Protein AF-A0AAD5PG41-F1 (afdb_monomer_lite)

Radius of gyration: 23.72 Å; chains: 1; bounding box: 50×86×48 Å

Sequence (165 aa):
MTTTSVSSDIPASYLSNYTSSSSLHSFTRRHSIYGTEDRVVLDIGSLYIKCGFSGESHPRHIVPTCARLERSSGPDGEAFSIDTEPVSLYELDLMAAGDLKPLEEKLKKLLHDIYFRLLLTDPKSRKVIICESPLAPVALKRTIAGLLFQYFQVCSMDISIIHIT

Foldseek 3Di:
DDDDDDDDDDDPPPPPDDDDPPCPPPPPPPCPPVNLAWAWEWEDFFFWIFIDTPPDPGTQDIGTLCWDQDPPVDPPGRDIDNDDDRGTLDDVVVVVVPDCPVSLVSVLNVVCCCACPRVVHQQQSHEYEYEYEPPPDPVVVVSVVCCSCVPSVHPYYHYDYDDDD

Organism: NCBI:txid60185

Secondary structure (DSSP, 8-state):
--------PPPTTS-----------SS-S---TTSTTPPEEEEE-SSEEEEEETT-SS-SEEEESS-B----EETTEE--B--SS---TT-HHHHHS---HHHHHHHHHHHHHIIIIIS---GGGS-EEEEE-TTS-HHHHHHHHHIIIIIS--S-EEEEE----

InterPro domains:
  IPR004000 Actin family [PF00022] (39-157)
  IPR043129 ATPase, nucleotide binding domain [SSF53067] (38-159)

pLDDT: mean 71.15, std 20.1, range [33.09, 94.19]

Structure (mmCIF, N/CA/C/O backbone):
data_AF-A0AAD5PG41-F1
#
_entry.id   AF-A0AAD5PG41-F1
#
loop_
_atom_site.group_PDB
_atom_site.id
_atom_site.type_symbol
_atom_site.label_atom_id
_atom_site.label_alt_id
_atom_site.label_comp_id
_atom_site.label_asym_id
_atom_site.label_entity_id
_atom_site.label_seq_id
_atom_site.pdbx_PDB_ins_code
_atom_site.Cartn_x
_atom_site.Cartn_y
_atom_site.Cartn_z
_atom_site.occupancy
_atom_site.B_iso_or_equiv
_atom_site.auth_seq_id
_atom_site.auth_comp_id
_atom_site.auth_asym_id
_atom_site.auth_atom_id
_atom_site.pdbx_PDB_model_num
ATOM 1 N N . MET A 1 1 ? -30.188 -69.376 12.099 1.00 39.00 1 MET A N 1
ATOM 2 C CA . MET A 1 1 ? -28.889 -68.675 12.094 1.00 39.00 1 MET A CA 1
ATOM 3 C C . MET A 1 1 ? -29.151 -67.246 12.529 1.00 39.00 1 MET A C 1
ATOM 5 O O . MET A 1 1 ? -29.964 -66.577 11.909 1.00 39.00 1 MET A O 1
ATOM 9 N N . THR A 1 2 ? -28.570 -66.857 13.658 1.00 33.09 2 THR A N 1
ATOM 10 C CA . THR A 1 2 ? -28.840 -65.629 14.419 1.00 33.09 2 THR A CA 1
ATOM 11 C C . THR A 1 2 ? -27.652 -64.686 14.238 1.00 33.09 2 THR A C 1
ATOM 13 O O . THR A 1 2 ? -26.522 -65.146 14.379 1.00 33.09 2 THR A O 1
ATOM 16 N N . THR A 1 3 ? -27.867 -63.394 13.980 1.00 37.00 3 THR A N 1
ATOM 17 C CA . THR A 1 3 ? -26.811 -62.374 14.121 1.00 37.00 3 THR A CA 1
ATOM 18 C C . THR A 1 3 ? -27.357 -61.174 14.884 1.00 37.00 3 THR A C 1
ATOM 20 O O . THR A 1 3 ? -28.199 -60.429 14.392 1.00 37.00 3 THR A O 1
ATOM 23 N N . THR A 1 4 ? -26.882 -61.034 16.115 1.00 37.38 4 THR A N 1
ATOM 24 C CA . THR A 1 4 ? -27.079 -59.914 17.035 1.00 37.38 4 THR A CA 1
ATOM 25 C C . THR A 1 4 ? -26.041 -58.826 16.751 1.00 37.38 4 THR A C 1
ATOM 27 O O . THR A 1 4 ? -24.847 -59.122 16.775 1.00 37.38 4 THR A O 1
ATOM 30 N N . SER A 1 5 ? -26.456 -57.576 16.540 1.00 37.16 5 SER A N 1
ATOM 31 C CA . SER A 1 5 ? -25.563 -56.410 16.606 1.00 37.16 5 SER A CA 1
ATOM 32 C C . SER A 1 5 ? -25.732 -55.733 17.966 1.00 37.16 5 SER A C 1
ATOM 34 O O . SER A 1 5 ? -26.787 -55.172 18.258 1.00 37.16 5 SER A O 1
ATOM 36 N N . VAL A 1 6 ? -24.702 -55.837 18.803 1.00 35.81 6 VAL A N 1
ATOM 37 C CA . VAL A 1 6 ? -24.620 -55.219 20.129 1.00 35.81 6 VAL A CA 1
ATOM 38 C C . VAL A 1 6 ? -24.018 -53.824 19.960 1.00 35.81 6 VAL A C 1
ATOM 40 O O . VAL A 1 6 ? -22.904 -53.697 19.457 1.00 35.81 6 VAL A O 1
ATOM 43 N N . SER A 1 7 ? -24.758 -52.789 20.357 1.00 41.62 7 SER A N 1
ATOM 44 C CA . SER A 1 7 ? -24.241 -51.427 20.504 1.00 41.62 7 SER A CA 1
ATOM 45 C C . SER A 1 7 ? -23.356 -51.351 21.747 1.00 41.62 7 SER A C 1
ATOM 47 O O . SER A 1 7 ? -23.776 -51.764 22.827 1.00 41.62 7 SER A O 1
ATOM 49 N N . SER A 1 8 ? -22.150 -50.809 21.608 1.00 39.69 8 SER A N 1
ATOM 50 C CA . SER A 1 8 ? -21.272 -50.477 22.731 1.00 39.69 8 SER A CA 1
ATOM 51 C C . SER A 1 8 ? -20.821 -49.025 22.598 1.00 39.69 8 SER A C 1
ATOM 53 O O . SER A 1 8 ? -19.991 -48.709 21.744 1.00 39.69 8 SER A O 1
ATOM 55 N N . ASP A 1 9 ? -21.389 -48.159 23.435 1.00 41.84 9 ASP A N 1
ATOM 56 C CA . ASP A 1 9 ? -20.963 -46.774 23.615 1.00 41.84 9 ASP A CA 1
ATOM 57 C C . ASP A 1 9 ? -19.571 -46.743 24.259 1.00 41.84 9 ASP A C 1
ATOM 59 O O . ASP A 1 9 ? -19.361 -47.283 25.348 1.00 41.84 9 ASP A O 1
ATOM 63 N N . ILE A 1 10 ? -18.606 -46.112 23.588 1.00 47.94 10 ILE A N 1
ATOM 64 C CA . ILE A 1 10 ? -17.263 -45.878 24.130 1.00 47.94 10 ILE A CA 1
ATOM 65 C C . ILE A 1 10 ? -17.208 -44.433 24.656 1.00 47.94 10 ILE A C 1
ATOM 67 O O . ILE A 1 10 ? -17.517 -43.506 23.904 1.00 47.94 10 ILE A O 1
ATOM 71 N N . PRO A 1 11 ? -16.812 -44.199 25.921 1.00 39.59 11 PRO A N 1
ATOM 72 C CA . PRO A 1 11 ? -16.743 -42.858 26.490 1.00 39.59 11 PRO A CA 1
ATOM 73 C C . PRO A 1 11 ? -15.649 -42.010 25.821 1.00 39.59 11 PRO A C 1
ATOM 75 O O . PRO A 1 11 ? -14.514 -42.446 25.632 1.00 39.59 11 PRO A O 1
ATOM 78 N N . ALA A 1 12 ? -15.996 -40.760 25.504 1.00 45.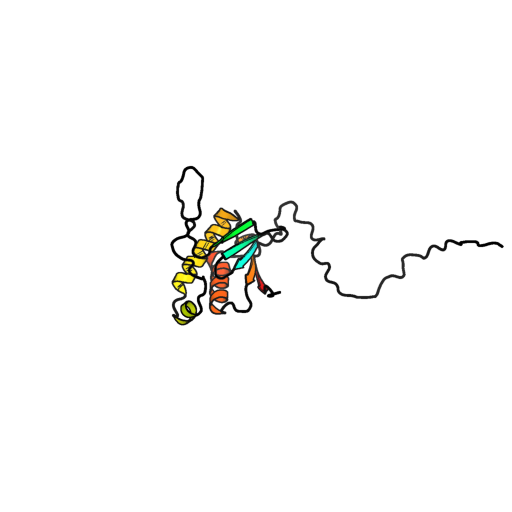56 12 ALA A N 1
ATOM 79 C CA . ALA A 1 12 ? -15.210 -39.787 24.736 1.00 45.56 12 ALA A CA 1
ATOM 80 C C . ALA A 1 12 ? -13.929 -39.253 25.428 1.00 45.56 12 ALA A C 1
ATOM 82 O O . ALA A 1 12 ? -13.412 -38.204 25.051 1.00 45.56 12 ALA A O 1
ATOM 83 N N . SER A 1 13 ? -13.396 -39.943 26.439 1.00 40.03 13 SER A N 1
ATOM 84 C CA . SER A 1 13 ? -12.265 -39.467 27.250 1.00 40.03 13 SER A CA 1
ATOM 85 C C . SER A 1 13 ? -10.882 -39.911 26.754 1.00 40.03 13 SER A C 1
ATOM 87 O O . SER A 1 13 ? -9.893 -39.640 27.426 1.00 40.03 13 SER A O 1
ATOM 89 N N . TYR A 1 14 ? -10.784 -40.578 25.599 1.00 40.22 14 TYR A N 1
ATOM 90 C CA . TYR A 1 14 ? -9.527 -41.170 25.104 1.00 40.22 14 TYR A CA 1
ATOM 91 C C . TYR A 1 14 ? -8.904 -40.500 23.867 1.00 40.22 14 TYR A C 1
ATOM 93 O O . TYR A 1 14 ? -7.898 -40.993 23.366 1.00 40.22 14 TYR A O 1
ATOM 101 N N . LEU A 1 15 ? -9.432 -39.371 23.376 1.00 38.19 15 LEU A N 1
ATOM 102 C CA . LEU A 1 15 ? -8.891 -38.693 22.184 1.00 38.19 15 LEU A CA 1
ATOM 103 C C . LEU A 1 15 ? -8.071 -37.424 22.485 1.00 38.19 15 LEU A C 1
ATOM 105 O O . LEU A 1 15 ? -8.100 -36.456 21.729 1.00 38.19 15 LEU A O 1
ATOM 109 N N . SER A 1 16 ? -7.300 -37.424 23.571 1.00 45.53 16 SER A N 1
ATOM 110 C CA . SER A 1 16 ? -6.226 -36.446 23.777 1.00 45.53 16 SER A CA 1
ATOM 111 C C . SER A 1 16 ? -4.866 -37.107 23.554 1.00 45.53 16 SER A C 1
ATOM 113 O O . SER A 1 16 ? -4.534 -38.042 24.279 1.00 45.53 16 SER A O 1
ATOM 115 N N . ASN A 1 17 ? -4.090 -36.561 22.606 1.00 46.00 17 ASN A N 1
ATOM 116 C CA . ASN A 1 17 ? -2.634 -36.725 22.396 1.00 46.00 17 ASN A CA 1
ATOM 117 C C . ASN A 1 17 ? -2.159 -37.394 21.098 1.00 46.00 17 ASN A C 1
ATOM 119 O O . ASN A 1 17 ? -1.210 -38.171 21.120 1.00 46.00 17 ASN A O 1
ATOM 123 N N . TYR A 1 18 ? -2.686 -36.976 19.945 1.00 40.22 18 TYR A N 1
ATOM 124 C CA . TYR A 1 18 ? -1.859 -36.946 18.733 1.00 40.22 18 TYR A CA 1
ATOM 125 C C . TYR A 1 18 ? -1.850 -35.542 18.134 1.00 40.22 18 TYR A C 1
ATOM 127 O O . TYR A 1 18 ? -2.734 -35.120 17.395 1.00 40.22 18 TYR A O 1
ATOM 135 N N . THR A 1 19 ? -0.814 -34.800 18.511 1.00 47.38 19 THR A N 1
ATOM 136 C CA . THR A 1 19 ? -0.390 -33.544 17.904 1.00 47.38 19 THR A CA 1
ATOM 137 C C . THR A 1 19 ? -0.047 -33.774 16.433 1.00 47.38 19 THR A C 1
ATOM 139 O O . THR A 1 19 ? 1.028 -34.273 16.111 1.00 47.38 19 THR A O 1
ATOM 142 N N . SER A 1 20 ? -0.951 -33.381 15.542 1.00 40.78 20 SER A N 1
ATOM 143 C CA . SER A 1 20 ? -0.611 -32.989 14.174 1.00 40.78 20 SER A CA 1
ATOM 144 C C . SER A 1 20 ? -0.929 -31.508 14.056 1.00 40.78 20 SER A C 1
ATOM 146 O O . SER A 1 20 ? -2.087 -31.097 14.070 1.00 40.78 20 SER A O 1
ATOM 148 N N . SER A 1 21 ? 0.116 -30.689 14.038 1.00 44.12 21 SER A N 1
ATOM 149 C CA . SER A 1 21 ? 0.055 -29.237 13.912 1.00 44.12 21 SER A CA 1
ATOM 150 C C . SER A 1 21 ? -0.363 -28.840 12.494 1.00 44.12 21 SER A C 1
ATOM 152 O O . SER A 1 21 ? 0.448 -28.359 11.710 1.00 44.12 21 SER A O 1
ATOM 154 N N . SER A 1 22 ? -1.630 -29.048 12.147 1.00 39.50 22 SER A N 1
ATOM 155 C CA . SER A 1 22 ? -2.265 -28.352 11.031 1.00 39.50 22 SER A CA 1
ATOM 156 C C . SER A 1 22 ? -2.862 -27.061 11.577 1.00 39.50 22 SER A C 1
ATOM 158 O O . SER A 1 22 ? -3.838 -27.074 12.329 1.00 39.50 22 SER A O 1
ATOM 160 N N . SER A 1 23 ? -2.234 -25.944 11.235 1.00 42.66 23 SER A N 1
ATOM 161 C CA . SER A 1 23 ? -2.621 -24.575 11.560 1.00 42.66 23 SER A CA 1
ATOM 162 C C . SER A 1 23 ? -3.977 -24.202 10.939 1.00 42.66 23 SER A C 1
ATOM 164 O O . SER A 1 23 ? -4.068 -23.384 10.031 1.00 42.66 23 SER A O 1
ATOM 166 N N . LEU A 1 24 ? -5.069 -24.740 11.487 1.00 41.75 24 LEU A N 1
ATOM 167 C CA . LEU A 1 24 ? -6.447 -24.279 11.261 1.00 41.75 24 LEU A CA 1
ATOM 168 C C . LEU A 1 24 ? -6.710 -22.954 12.001 1.00 41.75 24 LEU A C 1
ATOM 170 O O . LEU A 1 24 ? -7.695 -22.793 12.714 1.00 41.75 24 LEU A O 1
ATOM 174 N N . HIS A 1 25 ? -5.802 -21.990 11.858 1.00 47.41 25 HIS A N 1
ATOM 175 C CA . HIS A 1 25 ? -5.805 -20.747 12.628 1.00 47.41 25 HIS A CA 1
ATOM 176 C C . HIS A 1 25 ? -6.614 -19.603 11.998 1.00 47.41 25 HIS A C 1
ATOM 178 O O . HIS A 1 25 ? -6.505 -18.479 12.484 1.00 47.41 25 HIS A O 1
ATOM 184 N N . SER A 1 26 ? -7.421 -19.831 10.950 1.00 47.78 26 SER A N 1
ATOM 185 C CA . SER A 1 26 ? -8.008 -18.696 10.210 1.00 47.78 26 SER A CA 1
ATOM 186 C C . SER A 1 26 ? -9.529 -18.605 10.107 1.00 47.78 26 SER A C 1
ATOM 188 O O . SER A 1 26 ? -10.008 -17.506 9.853 1.00 47.78 26 SER A O 1
ATOM 190 N N . PHE A 1 27 ? -10.308 -19.665 10.333 1.00 45.81 27 PHE A N 1
ATOM 191 C CA . PHE A 1 27 ? -11.774 -19.571 10.184 1.00 45.81 27 PHE A CA 1
ATOM 192 C C . PHE A 1 27 ? -12.537 -19.254 11.479 1.00 45.81 27 PHE A C 1
ATOM 194 O O . PHE A 1 27 ? -13.747 -19.062 11.439 1.00 45.81 27 PHE A O 1
ATOM 201 N N . THR A 1 28 ? -11.859 -19.172 12.630 1.00 43.78 28 THR A N 1
ATOM 202 C CA . THR A 1 28 ? -12.512 -18.894 13.926 1.00 43.78 28 THR A CA 1
ATOM 203 C C . THR A 1 28 ? -12.060 -17.601 14.597 1.00 43.78 28 THR A C 1
ATOM 205 O O . THR A 1 28 ? -12.509 -17.317 15.713 1.00 43.78 28 THR A O 1
ATOM 208 N N . ARG A 1 29 ? -11.257 -16.749 13.931 1.00 51.53 29 ARG A N 1
ATOM 209 C CA . ARG A 1 29 ? -11.237 -15.338 14.337 1.00 51.53 29 ARG A CA 1
ATOM 210 C C . ARG A 1 29 ? -12.620 -14.805 14.032 1.00 51.53 29 ARG A C 1
ATOM 212 O O . ARG A 1 29 ? -12.933 -14.514 12.885 1.00 51.53 29 ARG A O 1
ATOM 219 N N . ARG A 1 30 ? -13.444 -14.718 15.074 1.00 51.81 30 ARG A N 1
ATOM 220 C CA . ARG A 1 30 ? -14.647 -13.898 15.072 1.00 51.81 30 ARG A CA 1
ATOM 221 C C . ARG A 1 30 ? -14.222 -12.565 14.468 1.00 51.81 30 ARG A C 1
ATOM 223 O O . ARG A 1 30 ? -13.415 -11.867 15.084 1.00 51.81 30 ARG A O 1
ATOM 230 N N . HIS A 1 31 ? -14.672 -12.283 13.247 1.00 54.06 31 HIS A N 1
ATOM 231 C CA . HIS A 1 31 ? -14.542 -10.959 12.660 1.00 54.06 31 HIS A CA 1
ATOM 232 C C . HIS A 1 31 ? -14.979 -9.992 13.753 1.00 54.06 31 HIS A C 1
ATOM 234 O O . HIS A 1 31 ? -16.008 -10.226 14.402 1.00 54.06 31 HIS A O 1
ATOM 240 N N . SER A 1 32 ? -14.169 -8.977 14.043 1.00 53.66 32 SER A N 1
ATOM 241 C CA . SER A 1 32 ? -14.673 -7.895 14.872 1.00 53.66 32 SER A CA 1
ATOM 242 C C . SER A 1 32 ? -15.974 -7.460 14.201 1.00 53.66 32 SER A C 1
ATOM 244 O O . SER A 1 32 ? -15.968 -7.115 13.024 1.00 53.66 32 SER A O 1
ATOM 246 N N . ILE A 1 33 ? -17.103 -7.535 14.909 1.00 55.53 33 ILE A N 1
ATOM 247 C CA . ILE A 1 33 ? -18.419 -7.153 14.362 1.00 55.53 33 ILE A CA 1
ATOM 248 C C . ILE A 1 33 ? -18.382 -5.676 13.895 1.00 55.53 33 ILE A C 1
ATOM 250 O O . ILE A 1 33 ? -19.218 -5.235 13.116 1.00 55.53 33 ILE A O 1
ATOM 254 N N . TYR A 1 34 ? -17.352 -4.937 14.328 1.00 54.44 34 TYR A N 1
ATOM 255 C CA . TYR A 1 34 ? -17.050 -3.552 13.992 1.00 54.44 34 TYR A CA 1
ATOM 256 C C . TYR A 1 34 ? -15.744 -3.362 13.186 1.00 54.44 34 TYR A C 1
ATOM 258 O O . TYR A 1 34 ? -15.299 -2.230 13.013 1.00 54.44 34 TYR A O 1
ATOM 266 N N . GLY A 1 35 ? -15.091 -4.433 12.719 1.00 61.38 35 GLY A N 1
ATOM 267 C CA . GLY A 1 35 ? -13.858 -4.397 11.914 1.00 61.38 35 GLY A CA 1
ATOM 268 C C . GLY A 1 35 ? -12.636 -3.737 12.574 1.00 61.38 35 GLY A C 1
ATOM 269 O O . GLY A 1 35 ? -11.662 -3.397 11.905 1.00 61.38 35 GLY A O 1
ATOM 270 N N . THR A 1 36 ? -12.671 -3.522 13.891 1.00 58.44 36 THR A N 1
ATOM 271 C CA . THR A 1 36 ? -11.642 -2.802 14.672 1.00 58.44 36 THR A CA 1
ATOM 272 C C . THR A 1 36 ? -10.321 -3.559 14.819 1.00 58.44 36 THR A C 1
ATOM 274 O O . THR A 1 36 ? -9.298 -2.955 15.117 1.00 58.44 36 THR A O 1
ATOM 277 N N . GLU A 1 37 ? -10.334 -4.874 14.604 1.00 66.56 37 GLU A N 1
ATOM 278 C CA . GLU A 1 37 ? -9.152 -5.747 14.655 1.00 66.56 37 GLU A CA 1
ATOM 279 C C . GLU A 1 37 ? -8.598 -6.048 13.249 1.00 66.56 37 GLU A C 1
ATOM 281 O O . GLU A 1 37 ? -7.607 -6.775 13.103 1.00 66.56 37 GLU A O 1
ATOM 286 N N . ASP A 1 38 ? -9.239 -5.518 12.201 1.00 82.75 38 ASP A N 1
ATOM 287 C CA . ASP A 1 38 ? -8.893 -5.849 10.826 1.00 82.75 38 ASP A CA 1
ATOM 288 C C . ASP A 1 38 ? -7.665 -5.052 10.396 1.00 82.75 38 ASP A C 1
ATOM 290 O O . ASP A 1 38 ? -7.652 -3.817 10.376 1.00 82.75 38 ASP A O 1
ATOM 294 N N . ARG A 1 39 ? -6.614 -5.786 10.040 1.00 90.62 39 ARG A N 1
ATOM 295 C CA . ARG A 1 39 ? -5.353 -5.227 9.554 1.00 90.62 39 ARG A CA 1
ATOM 296 C C . ARG A 1 39 ? -5.520 -4.736 8.123 1.00 90.62 39 ARG A C 1
ATOM 298 O O . ARG A 1 39 ? -6.186 -5.396 7.329 1.00 90.62 39 ARG A O 1
ATOM 305 N N . VAL A 1 40 ? -4.885 -3.623 7.781 1.00 93.31 40 VAL A N 1
ATOM 306 C CA . VAL A 1 40 ? -4.812 -3.165 6.390 1.00 93.31 40 VAL A CA 1
ATOM 307 C C . VAL A 1 40 ? -3.806 -4.041 5.656 1.00 93.31 40 VAL A C 1
ATOM 309 O O . VAL A 1 40 ? -2.680 -4.191 6.116 1.00 93.31 40 VAL A O 1
ATOM 312 N N . VAL A 1 41 ? -4.202 -4.636 4.537 1.00 93.94 41 VAL A N 1
ATOM 313 C CA . VAL A 1 41 ? -3.321 -5.448 3.692 1.00 93.94 41 VAL A CA 1
ATOM 314 C C . VAL A 1 41 ? -2.953 -4.629 2.461 1.00 93.94 41 VAL A C 1
ATOM 316 O O . VAL A 1 41 ? -3.841 -4.122 1.777 1.00 93.94 41 VAL A O 1
ATOM 319 N N . LEU A 1 42 ? -1.655 -4.492 2.195 1.00 93.56 42 LEU A N 1
ATOM 320 C CA . LEU A 1 42 ? -1.090 -3.784 1.048 1.00 93.56 42 LEU A CA 1
ATOM 321 C C . LEU A 1 42 ? -0.204 -4.736 0.243 1.00 93.56 42 LEU A C 1
ATOM 323 O O . LEU A 1 42 ? 0.889 -5.075 0.680 1.00 93.56 42 LEU A O 1
ATOM 327 N N . ASP A 1 43 ? -0.660 -5.141 -0.938 1.00 91.81 43 ASP A N 1
ATOM 328 C CA . ASP A 1 43 ? 0.132 -5.881 -1.927 1.00 91.81 43 ASP A CA 1
ATOM 329 C C . ASP A 1 43 ? 0.801 -4.883 -2.868 1.00 91.81 43 ASP A C 1
ATOM 331 O O . ASP A 1 43 ? 0.131 -4.276 -3.704 1.00 91.81 43 ASP A O 1
ATOM 335 N N . ILE A 1 44 ? 2.103 -4.661 -2.683 1.00 88.06 44 ILE A N 1
ATOM 336 C CA . ILE A 1 44 ? 2.869 -3.655 -3.423 1.00 88.06 44 ILE A CA 1
ATOM 337 C C . ILE A 1 44 ? 3.606 -4.350 -4.570 1.00 88.06 44 ILE A C 1
ATOM 339 O O . ILE A 1 44 ? 4.724 -4.845 -4.411 1.00 88.06 44 ILE A O 1
ATOM 343 N N . GLY A 1 45 ? 2.964 -4.378 -5.738 1.00 84.50 45 GLY A N 1
ATOM 344 C CA . GLY A 1 45 ? 3.559 -4.840 -6.990 1.00 84.50 45 GLY A CA 1
ATOM 345 C C . GLY A 1 45 ? 4.241 -3.716 -7.772 1.00 84.50 45 GLY A C 1
ATOM 346 O O . GLY A 1 45 ? 4.128 -2.543 -7.433 1.00 84.50 45 GLY A O 1
ATOM 347 N N . SER A 1 46 ? 4.936 -4.065 -8.856 1.00 79.38 46 SER A N 1
ATOM 348 C CA . SER A 1 46 ? 5.593 -3.092 -9.747 1.00 79.38 46 SER A CA 1
ATOM 349 C C . SER A 1 46 ? 4.610 -2.173 -10.468 1.00 79.38 46 SER A C 1
ATOM 351 O O . SER A 1 46 ? 4.867 -0.981 -10.611 1.00 79.38 46 SER A O 1
ATOM 353 N N . LEU A 1 47 ? 3.505 -2.737 -10.955 1.00 79.69 47 LEU A N 1
ATOM 354 C CA . LEU A 1 47 ? 2.540 -2.035 -11.804 1.00 79.69 47 LEU A CA 1
ATOM 355 C C . LEU A 1 47 ? 1.252 -1.660 -11.077 1.00 79.69 47 LEU A C 1
ATOM 357 O O . LEU A 1 47 ? 0.580 -0.713 -11.481 1.00 79.69 47 LEU A O 1
ATOM 361 N N . TYR A 1 48 ? 0.893 -2.415 -10.040 1.00 86.12 48 TYR A N 1
ATOM 362 C CA . TYR A 1 48 ? -0.344 -2.234 -9.295 1.00 86.12 48 TYR A CA 1
ATOM 363 C C . TYR A 1 48 ? -0.100 -2.458 -7.808 1.00 86.12 48 TYR A C 1
ATOM 365 O O . TYR A 1 48 ? 0.650 -3.350 -7.414 1.00 86.12 48 TYR A O 1
ATOM 373 N N . ILE A 1 49 ? -0.801 -1.678 -6.994 1.00 90.00 49 ILE A N 1
ATOM 374 C CA . ILE A 1 49 ? -0.944 -1.864 -5.559 1.00 90.00 49 ILE A CA 1
ATOM 375 C C . ILE A 1 49 ? -2.359 -2.365 -5.300 1.00 90.00 49 ILE A C 1
ATOM 377 O O . ILE A 1 49 ? -3.326 -1.706 -5.682 1.00 90.00 49 ILE A O 1
ATOM 381 N N . LYS A 1 50 ? -2.508 -3.512 -4.640 1.00 92.31 50 LYS A N 1
ATOM 382 C CA . LYS A 1 50 ? -3.820 -3.967 -4.162 1.00 92.31 50 LYS A CA 1
ATOM 383 C C . LYS A 1 50 ? -3.945 -3.650 -2.683 1.00 92.31 50 LYS A C 1
ATOM 385 O O . LYS A 1 50 ? -2.999 -3.857 -1.926 1.00 92.31 50 LYS A O 1
ATOM 390 N N . CYS A 1 51 ? -5.104 -3.163 -2.263 1.00 93.44 51 CYS A N 1
ATOM 391 C CA . CYS A 1 51 ? -5.347 -2.833 -0.867 1.00 93.44 51 CYS A CA 1
ATOM 392 C C . CYS A 1 51 ? -6.738 -3.261 -0.397 1.00 93.44 51 CYS A C 1
ATOM 394 O O . CYS A 1 51 ? -7.700 -3.309 -1.169 1.00 93.44 51 CYS A O 1
ATOM 396 N N . GLY A 1 52 ? -6.835 -3.596 0.886 1.00 93.25 52 GLY A N 1
ATOM 397 C CA . GLY A 1 52 ? -8.071 -4.042 1.526 1.00 93.25 52 GLY A CA 1
ATOM 398 C C . GLY A 1 52 ? -7.860 -4.360 3.000 1.00 93.25 52 GLY A C 1
ATOM 399 O O . GLY A 1 52 ? -6.816 -4.035 3.573 1.00 93.25 52 GLY A O 1
ATOM 400 N N . PHE A 1 53 ? -8.848 -5.007 3.610 1.00 92.31 53 PHE A N 1
ATOM 401 C CA . PHE A 1 53 ? -8.787 -5.425 5.003 1.00 92.31 53 PHE A CA 1
ATOM 402 C C . PHE A 1 53 ? -8.587 -6.935 5.135 1.00 92.31 53 PHE A C 1
ATOM 404 O O . PHE A 1 53 ? -9.082 -7.746 4.354 1.00 92.31 53 PHE A O 1
ATOM 411 N N . SER A 1 54 ? -7.844 -7.328 6.165 1.00 87.81 54 SER A N 1
ATOM 412 C CA . SER A 1 54 ? -7.666 -8.726 6.539 1.00 87.81 54 SER A CA 1
ATOM 413 C C . SER A 1 54 ? -9.021 -9.354 6.863 1.00 87.81 54 SER A C 1
ATOM 415 O O . SER A 1 54 ? -9.709 -8.892 7.765 1.00 87.81 54 SER A O 1
ATOM 417 N N . GLY A 1 55 ? -9.357 -10.455 6.190 1.00 83.62 55 GLY A N 1
ATOM 418 C CA . GLY A 1 55 ? -10.633 -11.160 6.360 1.00 83.62 55 GLY A CA 1
ATOM 419 C C . GLY A 1 55 ? -11.646 -10.891 5.248 1.00 83.62 55 GLY A C 1
ATOM 420 O O . GLY A 1 55 ? -12.653 -11.592 5.178 1.00 83.62 55 GLY A O 1
ATOM 421 N N . GLU A 1 56 ? -11.370 -9.942 4.352 1.00 85.31 56 GLU A N 1
ATOM 422 C CA . GLU A 1 56 ? -12.125 -9.789 3.109 1.00 85.31 56 GLU A CA 1
ATOM 423 C C . GLU A 1 56 ? -11.701 -10.857 2.088 1.00 85.31 56 GLU A C 1
ATOM 425 O O . GLU A 1 56 ? -10.548 -11.290 2.045 1.00 85.31 56 GLU A O 1
ATOM 430 N N . SER A 1 57 ? -12.647 -11.303 1.259 1.00 84.25 57 SER A N 1
ATOM 431 C CA . SER A 1 57 ? -12.411 -12.340 0.245 1.00 84.25 57 SER A CA 1
ATOM 432 C C . SER A 1 57 ? -11.655 -11.833 -0.986 1.00 84.25 57 SER A C 1
ATOM 434 O O . SER A 1 57 ? -11.097 -12.632 -1.734 1.00 84.25 57 SER A O 1
ATOM 436 N N . HIS A 1 58 ? -11.634 -10.516 -1.201 1.00 86.12 58 HIS A N 1
ATOM 437 C CA . HIS A 1 58 ? -11.041 -9.857 -2.362 1.00 86.12 58 HIS A CA 1
ATOM 438 C C . HIS A 1 58 ? -10.475 -8.492 -1.937 1.00 86.12 58 HIS A C 1
ATOM 440 O O . HIS A 1 58 ? -11.007 -7.896 -0.997 1.00 86.12 58 HIS A O 1
ATOM 446 N N . PRO A 1 59 ? -9.436 -7.961 -2.612 1.00 92.19 59 PRO A N 1
ATOM 447 C CA . PRO A 1 59 ? -8.978 -6.597 -2.357 1.00 92.19 59 PRO A CA 1
ATOM 448 C C . PRO A 1 59 ? -10.099 -5.599 -2.665 1.00 92.19 59 PRO A C 1
ATOM 450 O O . PRO A 1 59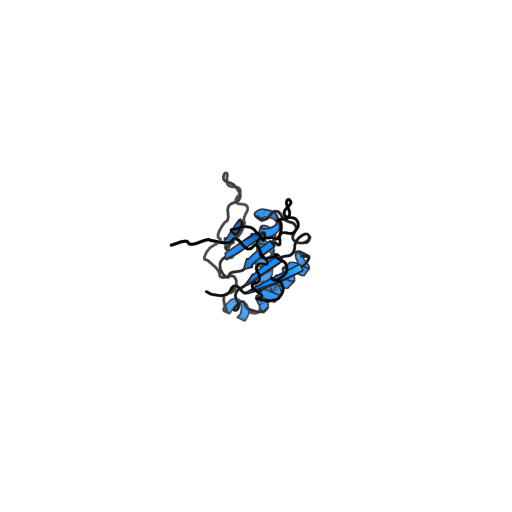 ? -10.811 -5.752 -3.658 1.00 92.19 59 PRO A O 1
ATOM 453 N N . ARG A 1 60 ? -10.233 -4.548 -1.850 1.00 91.75 60 ARG A N 1
ATOM 454 C CA . ARG A 1 60 ? -11.228 -3.492 -2.098 1.00 91.75 60 ARG A CA 1
ATOM 455 C C . ARG A 1 60 ? -10.870 -2.649 -3.305 1.00 91.75 60 ARG A C 1
ATOM 457 O O . ARG A 1 60 ? -11.756 -2.245 -4.051 1.00 91.75 60 ARG A O 1
ATOM 464 N N . HIS A 1 61 ? -9.579 -2.376 -3.482 1.00 91.19 61 HIS A N 1
ATOM 465 C CA . HIS A 1 61 ? -9.096 -1.546 -4.575 1.00 91.19 61 HIS A CA 1
ATOM 466 C C . HIS A 1 61 ? -7.804 -2.107 -5.164 1.00 91.19 61 HIS A C 1
ATOM 468 O O . HIS A 1 61 ? -6.956 -2.660 -4.462 1.00 91.19 61 HIS A O 1
ATOM 474 N N . ILE A 1 62 ? -7.665 -1.933 -6.477 1.00 91.00 62 ILE A N 1
ATOM 475 C CA . ILE A 1 62 ? -6.451 -2.220 -7.237 1.00 91.00 62 ILE A CA 1
ATOM 476 C C . ILE A 1 62 ? -6.061 -0.917 -7.923 1.00 91.00 62 ILE A C 1
ATOM 478 O O . ILE A 1 62 ? -6.778 -0.408 -8.779 1.00 91.00 62 ILE A O 1
ATOM 482 N N . VAL A 1 63 ? -4.945 -0.359 -7.485 1.00 87.12 63 VAL A N 1
ATOM 483 C CA . VAL A 1 63 ? -4.475 0.983 -7.807 1.00 87.12 63 VAL A CA 1
ATOM 484 C C . VAL A 1 63 ? -3.237 0.826 -8.685 1.00 87.12 63 VAL A C 1
ATOM 486 O O . VAL A 1 63 ? -2.217 0.356 -8.184 1.00 87.12 63 VAL A O 1
ATOM 489 N N . PRO A 1 64 ? -3.285 1.166 -9.985 1.00 83.50 64 PRO A N 1
ATOM 490 C CA . PRO A 1 64 ? -2.082 1.237 -10.808 1.00 83.50 64 PRO A CA 1
ATOM 491 C C . PRO A 1 64 ? -1.016 2.095 -10.134 1.00 83.50 64 PRO A C 1
ATOM 493 O O . PRO A 1 64 ? -1.343 3.020 -9.399 1.00 83.50 64 PRO A O 1
ATOM 496 N N . THR A 1 65 ? 0.261 1.831 -10.372 1.00 76.12 65 THR A N 1
ATOM 497 C CA . THR A 1 65 ? 1.311 2.597 -9.701 1.00 76.12 65 THR A CA 1
ATOM 498 C C . THR A 1 65 ? 1.932 3.706 -10.527 1.00 76.12 65 THR A C 1
ATOM 500 O O . THR A 1 65 ? 2.567 4.604 -9.979 1.00 76.12 65 THR A O 1
ATOM 503 N N . CYS A 1 66 ? 1.676 3.735 -11.832 1.00 65.12 66 CYS A N 1
ATOM 504 C CA . CYS A 1 66 ? 1.836 4.935 -12.661 1.00 65.12 66 CYS A CA 1
ATOM 505 C C . CYS A 1 66 ? 0.728 5.975 -12.432 1.00 65.12 66 CYS A C 1
ATOM 507 O O . CYS A 1 66 ? 0.834 7.110 -12.875 1.00 65.12 66 CYS A O 1
ATOM 509 N N . ALA A 1 67 ? -0.308 5.594 -11.700 1.00 59.69 67 ALA A N 1
ATOM 510 C CA . ALA A 1 67 ? -1.435 6.423 -11.363 1.00 59.69 67 ALA A CA 1
ATOM 511 C C . ALA A 1 67 ? -1.137 7.806 -10.828 1.00 59.69 67 ALA A C 1
ATOM 513 O O . ALA A 1 67 ? -0.351 7.979 -9.888 1.00 59.69 67 ALA A O 1
ATOM 514 N N . ARG A 1 68 ? -1.982 8.737 -11.252 1.00 59.69 68 ARG A N 1
ATOM 515 C CA . ARG A 1 68 ? -2.263 9.921 -10.475 1.00 59.69 68 ARG A CA 1
ATOM 516 C C . ARG A 1 68 ? -3.744 9.913 -10.135 1.00 59.69 68 ARG A C 1
ATOM 518 O O . ARG A 1 68 ? -4.596 9.942 -11.013 1.00 59.69 68 ARG A O 1
ATOM 525 N N . LEU A 1 69 ? -4.068 9.874 -8.844 1.00 56.50 69 LEU A N 1
ATOM 526 C CA . LEU A 1 69 ? -5.447 10.062 -8.407 1.00 56.50 69 LEU A CA 1
ATOM 527 C C . LEU A 1 69 ? -5.777 11.565 -8.457 1.00 56.50 69 LEU A C 1
ATOM 529 O O . LEU A 1 69 ? -5.945 12.234 -7.432 1.00 56.50 69 LEU A O 1
ATOM 533 N N . GLU A 1 70 ? -5.769 12.136 -9.662 1.00 54.41 70 GLU A N 1
ATOM 534 C CA . GLU A 1 70 ? -6.189 13.515 -9.867 1.00 54.41 70 GLU A CA 1
ATOM 535 C C . GLU A 1 70 ? -7.694 13.633 -9.672 1.00 54.41 70 GLU A C 1
ATOM 537 O O . GLU A 1 70 ? -8.478 12.778 -10.071 1.00 54.41 70 GLU A O 1
ATOM 542 N N . ARG A 1 71 ? -8.110 14.728 -9.037 1.00 49.28 71 ARG A N 1
ATOM 543 C CA . ARG A 1 71 ? -9.511 15.133 -9.036 1.00 49.28 71 ARG A CA 1
ATOM 544 C C . ARG A 1 71 ? -9.827 15.676 -10.424 1.00 49.28 71 ARG A C 1
ATOM 546 O O . ARG A 1 71 ? -9.825 16.887 -10.625 1.00 49.28 71 ARG A O 1
ATOM 553 N N . SER A 1 72 ? -10.090 14.804 -11.389 1.00 50.47 72 SER A N 1
ATOM 554 C CA . SER A 1 72 ? -10.865 15.235 -12.542 1.00 50.47 72 SER A CA 1
ATOM 555 C C . SER A 1 72 ? -12.290 15.433 -12.037 1.00 50.47 72 SER A C 1
ATOM 557 O O . SER A 1 72 ? -13.010 14.462 -11.812 1.00 50.47 72 SER A O 1
ATOM 559 N N . SER A 1 73 ? -12.678 16.683 -11.787 1.00 48.97 73 SER A N 1
ATOM 560 C CA . SER A 1 73 ? -14.064 17.073 -11.511 1.00 48.97 73 SER A CA 1
ATOM 561 C C . SER A 1 73 ? -14.904 16.872 -12.777 1.00 48.97 73 SER A C 1
ATOM 563 O O . SER A 1 73 ? -15.303 17.830 -13.432 1.00 48.97 73 SER A O 1
ATOM 565 N N . GLY A 1 74 ? -15.088 15.619 -13.181 1.00 57.84 74 GLY A N 1
ATOM 566 C CA . GLY A 1 74 ? -16.053 15.217 -14.189 1.00 57.84 74 GLY A CA 1
ATOM 567 C C . GLY A 1 74 ? -17.405 14.934 -13.527 1.00 57.84 74 GLY A C 1
ATOM 568 O O . GLY A 1 74 ? -17.450 14.646 -12.329 1.00 57.84 74 GLY A O 1
ATOM 569 N N . PRO A 1 75 ? -18.509 14.995 -14.285 1.00 56.22 75 PRO A N 1
ATOM 570 C CA . PRO A 1 75 ? -19.854 14.726 -13.770 1.00 56.22 75 PRO A CA 1
ATOM 571 C C . PRO A 1 75 ? -20.036 13.310 -13.180 1.00 56.22 75 PRO A C 1
ATOM 573 O O . PRO A 1 75 ? -20.982 13.101 -12.425 1.00 56.22 75 PRO A O 1
ATOM 576 N N . ASP A 1 76 ? -19.112 12.378 -13.450 1.00 55.97 76 ASP A N 1
ATOM 577 C CA . ASP A 1 76 ? -19.235 10.947 -13.129 1.00 55.97 76 ASP A CA 1
ATOM 578 C C . ASP A 1 76 ? -18.449 10.487 -11.876 1.00 55.97 76 ASP A C 1
ATOM 580 O O . ASP A 1 76 ? -18.437 9.298 -11.556 1.00 55.97 76 ASP A O 1
ATOM 584 N N . GLY A 1 77 ? -17.814 11.406 -11.132 1.00 54.69 77 GLY A N 1
ATOM 585 C CA . GLY A 1 77 ? -17.100 11.109 -9.876 1.00 54.69 77 GLY A CA 1
ATOM 586 C C . GLY A 1 77 ? -15.567 11.128 -9.973 1.00 54.69 77 GLY A C 1
ATOM 587 O O . GLY A 1 77 ? -14.994 11.534 -10.981 1.00 54.69 77 GLY A O 1
ATOM 588 N N . GLU A 1 78 ? -14.883 10.743 -8.884 1.00 54.81 78 GLU A N 1
ATOM 589 C CA . GLU A 1 78 ? -13.412 10.707 -8.838 1.00 54.81 78 GLU A CA 1
ATOM 590 C C . GLU A 1 78 ? -12.882 9.611 -9.779 1.00 54.81 78 GLU A C 1
ATOM 592 O O . GLU A 1 78 ? -12.973 8.422 -9.475 1.00 54.81 78 GLU A O 1
ATOM 597 N N . ALA A 1 79 ? -12.334 10.010 -10.928 1.00 55.84 79 ALA A N 1
ATOM 598 C CA . ALA A 1 79 ? -11.727 9.095 -11.884 1.00 55.84 79 ALA A CA 1
ATOM 599 C C . ALA A 1 79 ? -10.215 8.986 -11.672 1.00 55.84 79 ALA A C 1
ATOM 601 O O . ALA A 1 79 ? -9.549 9.874 -11.142 1.00 55.84 79 ALA A O 1
ATOM 602 N N . PHE A 1 80 ? -9.674 7.856 -12.101 1.00 56.97 80 PHE A N 1
ATOM 603 C CA . PHE A 1 80 ? -8.259 7.566 -12.030 1.00 56.97 80 PHE A CA 1
ATOM 604 C C . PHE A 1 80 ? -7.604 7.946 -13.357 1.00 56.97 80 PHE A C 1
ATOM 606 O O . PHE A 1 80 ? -7.808 7.258 -14.358 1.00 56.97 80 PHE A O 1
ATOM 613 N N . SER A 1 81 ? -6.845 9.039 -13.400 1.00 55.75 81 SER A N 1
ATOM 614 C CA . SER A 1 81 ? -6.092 9.394 -14.601 1.00 55.75 81 SER A CA 1
ATOM 615 C C . SER A 1 81 ? -4.771 8.625 -14.609 1.00 55.75 81 SER A C 1
ATOM 617 O O . SER A 1 81 ? -3.907 8.785 -13.742 1.00 55.75 81 SER A O 1
ATOM 619 N N . ILE A 1 82 ? -4.631 7.721 -15.577 1.00 56.97 82 ILE A N 1
ATOM 620 C CA . ILE A 1 82 ? -3.352 7.078 -15.866 1.00 56.97 82 ILE A CA 1
ATOM 621 C C . ILE A 1 82 ? -2.559 8.080 -16.703 1.00 56.97 82 ILE A C 1
ATOM 623 O O . ILE A 1 82 ? -2.798 8.215 -17.902 1.00 56.97 82 ILE A O 1
ATOM 627 N N . ASP A 1 83 ? -1.654 8.810 -16.056 1.00 54.50 83 ASP A N 1
ATOM 628 C CA . ASP A 1 83 ? -0.669 9.623 -16.762 1.00 54.50 83 ASP A CA 1
ATOM 629 C C . ASP A 1 83 ? 0.253 8.650 -17.526 1.00 54.50 83 ASP A C 1
ATOM 631 O O . ASP A 1 83 ? 0.896 7.809 -16.907 1.00 54.50 83 ASP A O 1
ATOM 635 N N . THR A 1 84 ? 0.219 8.721 -18.860 1.00 51.41 84 THR A N 1
ATOM 636 C CA . THR A 1 84 ? 1.161 8.199 -19.875 1.00 51.41 84 THR A CA 1
ATOM 637 C C . THR A 1 84 ? 2.113 7.054 -19.488 1.00 51.41 84 THR A C 1
ATOM 639 O O . THR A 1 84 ? 2.991 7.248 -18.658 1.00 51.41 84 THR A O 1
ATOM 642 N N . GLU A 1 85 ? 2.029 5.947 -20.245 1.00 53.19 85 GLU A N 1
ATOM 643 C CA . GLU A 1 85 ? 2.858 4.720 -20.233 1.00 53.19 85 GLU A CA 1
ATOM 644 C C . GLU A 1 85 ? 3.097 4.074 -18.845 1.00 53.19 85 GLU A C 1
ATOM 646 O O . GLU A 1 85 ? 3.468 4.732 -17.875 1.00 53.19 85 GLU A O 1
ATOM 651 N N . PRO A 1 86 ? 2.900 2.753 -18.688 1.00 53.22 86 PRO A N 1
ATOM 652 C CA . PRO A 1 86 ? 3.054 2.085 -17.399 1.00 53.22 86 PRO A CA 1
ATOM 653 C C . PRO A 1 86 ? 4.518 2.097 -16.924 1.00 53.22 86 PRO A C 1
ATOM 655 O O . PRO A 1 86 ? 5.282 1.173 -17.184 1.00 53.22 86 PRO A O 1
ATOM 658 N N . VAL A 1 87 ? 4.910 3.133 -16.179 1.00 57.66 87 VAL A N 1
ATOM 659 C CA . VAL A 1 87 ? 6.216 3.192 -15.512 1.00 57.66 87 VAL A CA 1
ATOM 660 C C . VAL A 1 87 ? 6.172 2.308 -14.266 1.00 57.66 87 VAL A C 1
ATOM 662 O O . VAL A 1 87 ? 5.446 2.599 -13.309 1.00 57.66 87 VAL A O 1
ATOM 665 N N . SER A 1 88 ? 6.954 1.227 -14.285 1.00 58.22 88 SER A N 1
ATOM 666 C CA . SER A 1 88 ? 7.148 0.316 -13.151 1.00 58.22 88 SER A CA 1
ATOM 667 C C . SER A 1 88 ? 7.637 1.076 -11.909 1.00 58.22 88 SER A C 1
ATOM 669 O O . SER A 1 88 ? 8.547 1.898 -11.996 1.00 58.22 88 SER A O 1
ATOM 671 N N . LEU A 1 89 ? 7.073 0.785 -10.729 1.00 56.09 89 LEU A N 1
ATOM 672 C CA . LEU A 1 89 ? 7.531 1.330 -9.437 1.00 56.09 89 LEU A CA 1
ATOM 673 C C . LEU A 1 89 ? 9.014 1.102 -9.170 1.00 56.09 89 LEU A C 1
ATOM 675 O O . LEU A 1 89 ? 9.657 1.889 -8.479 1.00 56.09 89 LEU A O 1
ATOM 679 N N . TYR A 1 90 ? 9.510 -0.035 -9.637 1.00 55.69 90 TYR A N 1
ATOM 680 C CA . TYR A 1 90 ? 10.887 -0.452 -9.503 1.00 55.69 90 TYR A CA 1
ATOM 681 C C . TYR A 1 90 ? 11.283 -1.070 -10.838 1.00 55.69 90 TYR A C 1
ATOM 683 O O . TYR A 1 90 ? 11.107 -2.256 -11.102 1.00 55.69 90 TYR A O 1
ATOM 691 N N . GLU A 1 91 ? 11.771 -0.239 -11.742 1.00 56.81 91 GLU A N 1
ATOM 692 C CA . GLU A 1 91 ? 12.658 -0.742 -12.780 1.00 56.81 91 GLU A CA 1
ATOM 693 C C . GLU A 1 91 ? 14.044 -0.894 -12.147 1.00 56.81 91 GLU A C 1
ATOM 695 O O . GLU A 1 91 ? 14.434 -0.078 -11.307 1.00 56.81 91 GLU A O 1
ATOM 700 N N . LEU A 1 92 ? 14.766 -1.966 -12.477 1.00 49.75 92 LEU A N 1
ATOM 701 C CA . LEU A 1 92 ? 16.077 -2.275 -11.888 1.00 49.75 92 LEU A CA 1
ATOM 702 C C . LEU A 1 92 ? 17.052 -1.076 -11.995 1.00 49.75 92 LEU A C 1
ATOM 704 O O . LEU A 1 92 ? 17.895 -0.884 -11.119 1.00 49.75 92 LEU A O 1
ATOM 708 N N . ASP A 1 93 ? 16.839 -0.215 -12.994 1.00 48.16 93 ASP A N 1
ATOM 709 C CA . ASP A 1 93 ? 17.598 1.007 -13.266 1.00 48.16 93 ASP A CA 1
ATOM 710 C C . ASP A 1 93 ? 17.305 2.180 -12.308 1.00 48.16 93 ASP A C 1
ATOM 712 O O . ASP A 1 93 ? 18.212 2.947 -11.984 1.00 48.16 93 ASP A O 1
ATOM 716 N N . LEU A 1 94 ? 16.087 2.306 -11.760 1.00 54.16 94 LEU A N 1
ATOM 717 C CA . LEU A 1 94 ? 15.738 3.365 -10.789 1.00 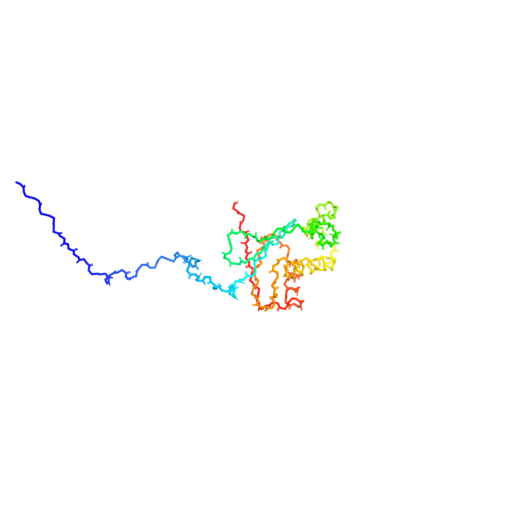54.16 94 LEU A CA 1
ATOM 718 C C . LEU A 1 94 ? 16.490 3.197 -9.461 1.00 54.16 94 LEU A C 1
ATOM 720 O O . LEU A 1 94 ? 16.854 4.176 -8.812 1.00 54.16 94 LEU A O 1
ATOM 724 N N . MET A 1 95 ? 16.769 1.951 -9.074 1.00 53.41 95 MET A N 1
ATOM 725 C CA . MET A 1 95 ? 17.587 1.638 -7.898 1.00 53.41 95 MET A CA 1
ATOM 726 C C . MET A 1 95 ? 19.082 1.876 -8.140 1.00 53.41 95 MET A C 1
ATOM 728 O O . MET A 1 95 ? 19.814 2.144 -7.188 1.00 53.41 95 MET A 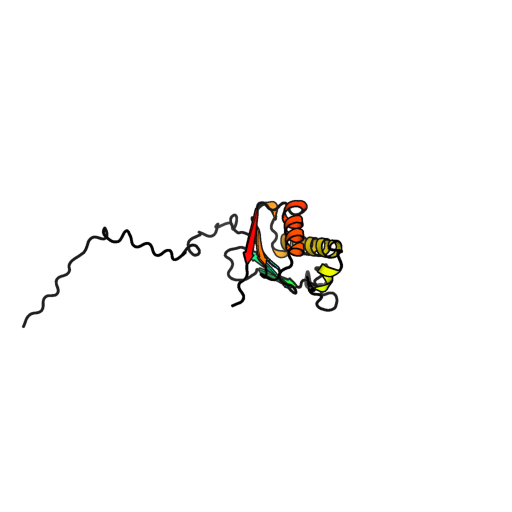O 1
ATOM 732 N N . ALA A 1 96 ? 19.533 1.804 -9.397 1.00 51.59 96 ALA A N 1
ATOM 733 C CA . ALA A 1 96 ? 20.913 2.084 -9.788 1.00 51.59 96 ALA A CA 1
ATOM 734 C C . ALA A 1 96 ? 21.209 3.595 -9.876 1.00 51.59 96 ALA A C 1
ATOM 736 O O . ALA A 1 96 ? 22.345 4.008 -9.651 1.00 51.59 96 ALA A O 1
ATOM 737 N N . ALA A 1 97 ? 20.191 4.423 -10.142 1.00 54.59 97 ALA A N 1
ATOM 738 C CA . ALA A 1 97 ? 20.318 5.876 -10.295 1.00 54.59 97 ALA A CA 1
ATOM 739 C C . ALA A 1 97 ? 20.574 6.646 -8.979 1.00 54.59 97 ALA A C 1
ATOM 741 O O . ALA A 1 97 ? 20.943 7.819 -9.013 1.00 54.59 97 ALA A O 1
ATOM 742 N N . GLY A 1 98 ? 20.398 6.012 -7.815 1.00 58.91 98 GLY A N 1
ATOM 743 C CA . GLY A 1 98 ? 20.761 6.574 -6.506 1.00 58.91 98 GLY A CA 1
ATOM 744 C C . GLY A 1 98 ? 19.824 7.653 -5.941 1.00 58.91 98 GLY A C 1
ATOM 745 O O . GLY A 1 98 ? 19.942 7.974 -4.758 1.00 58.91 98 GLY A O 1
ATOM 746 N N . ASP A 1 99 ? 18.872 8.178 -6.718 1.00 69.00 99 ASP A N 1
ATOM 747 C CA . ASP A 1 99 ? 17.892 9.160 -6.236 1.00 69.00 99 ASP A CA 1
ATOM 748 C C . ASP A 1 99 ? 16.530 8.514 -5.935 1.00 69.00 99 ASP A C 1
ATOM 750 O O . ASP A 1 99 ? 15.670 8.353 -6.798 1.00 69.00 99 ASP A O 1
ATOM 754 N N . LEU A 1 100 ? 16.335 8.124 -4.671 1.00 76.25 100 LEU A N 1
ATOM 755 C CA . LEU A 1 100 ? 15.098 7.504 -4.176 1.00 76.25 100 LEU A CA 1
ATOM 756 C C . LEU A 1 100 ? 14.018 8.526 -3.787 1.00 76.25 100 LEU A C 1
ATOM 758 O O . LEU A 1 100 ? 12.883 8.136 -3.508 1.00 76.25 100 LEU A O 1
ATOM 762 N N . LYS A 1 101 ? 14.336 9.826 -3.760 1.00 83.38 101 LYS A N 1
ATOM 763 C CA . LYS A 1 101 ? 13.407 10.864 -3.282 1.00 83.38 101 LYS A CA 1
ATOM 764 C C . LYS A 1 101 ? 12.140 10.997 -4.137 1.00 83.38 101 LYS A C 1
ATOM 766 O O . LYS A 1 101 ? 11.058 11.092 -3.555 1.00 83.38 101 LYS A O 1
ATOM 771 N N . PRO A 1 102 ? 12.207 10.971 -5.485 1.00 81.12 102 PRO A N 1
ATOM 772 C CA . PRO A 1 102 ? 11.001 11.053 -6.310 1.00 81.12 102 PRO A CA 1
ATOM 773 C C . PRO A 1 102 ? 10.067 9.859 -6.080 1.00 81.12 102 PRO A C 1
ATOM 775 O O . PRO A 1 102 ? 8.846 10.012 -6.051 1.00 81.12 102 PRO A O 1
ATOM 778 N N . LEU A 1 103 ? 10.649 8.673 -5.876 1.00 80.50 103 LEU A N 1
ATOM 779 C CA . LEU A 1 103 ? 9.914 7.450 -5.567 1.00 80.50 103 LEU A CA 1
ATOM 780 C C . LEU A 1 103 ? 9.229 7.539 -4.199 1.00 80.50 103 LEU A C 1
ATOM 782 O O . LEU A 1 103 ? 8.064 7.168 -4.076 1.00 80.50 103 LEU A O 1
ATOM 786 N N . GLU A 1 104 ? 9.929 8.054 -3.188 1.00 86.75 104 GLU A N 1
ATOM 787 C CA . GLU A 1 104 ? 9.380 8.261 -1.848 1.00 86.75 104 GLU A CA 1
ATOM 788 C C . GLU A 1 104 ? 8.166 9.200 -1.866 1.00 86.75 104 GLU A C 1
ATOM 790 O O . GLU A 1 104 ? 7.103 8.833 -1.364 1.00 86.75 104 GLU A O 1
ATOM 795 N N . GLU A 1 105 ? 8.272 10.373 -2.498 1.00 86.88 105 GLU A N 1
ATOM 796 C CA . GLU A 1 105 ? 7.149 11.318 -2.588 1.00 86.88 105 GLU A CA 1
ATOM 797 C C . GLU A 1 105 ? 5.971 10.740 -3.387 1.00 86.88 105 GLU A C 1
ATOM 799 O O . GLU A 1 105 ? 4.805 10.928 -3.018 1.00 86.88 105 GLU A O 1
ATOM 804 N N . LYS A 1 106 ? 6.251 9.964 -4.442 1.00 84.81 106 LYS A N 1
ATOM 805 C CA . LYS A 1 106 ? 5.213 9.266 -5.208 1.00 84.81 106 LYS A CA 1
ATOM 806 C C . LYS A 1 106 ? 4.486 8.221 -4.357 1.00 84.81 106 LYS A C 1
ATOM 808 O O . LYS A 1 106 ? 3.255 8.222 -4.311 1.00 84.81 106 LYS A O 1
ATOM 813 N N . LEU A 1 107 ? 5.224 7.358 -3.655 1.00 87.06 107 LEU A N 1
ATOM 814 C CA . LEU A 1 107 ? 4.654 6.344 -2.761 1.00 87.06 107 LEU A CA 1
ATOM 815 C C . LEU A 1 107 ? 3.858 6.976 -1.622 1.00 87.06 107 LEU A C 1
ATOM 817 O O . LEU A 1 107 ? 2.770 6.508 -1.301 1.00 87.06 107 LEU A O 1
ATOM 821 N N . LYS A 1 108 ? 4.362 8.064 -1.041 1.00 91.06 108 LYS A N 1
ATOM 822 C CA . LYS A 1 108 ? 3.680 8.825 0.007 1.00 91.06 108 LYS A CA 1
ATOM 823 C C . LYS A 1 108 ? 2.322 9.338 -0.457 1.00 91.06 108 LYS A C 1
ATOM 825 O O . LYS A 1 108 ? 1.335 9.147 0.248 1.00 91.06 108 LYS A O 1
ATOM 830 N N . LYS A 1 109 ? 2.251 9.934 -1.652 1.00 88.38 109 LYS A N 1
ATOM 831 C CA . LYS A 1 109 ? 0.984 10.398 -2.232 1.00 88.38 109 LYS A CA 1
ATOM 832 C C . LYS A 1 109 ? 0.011 9.238 -2.463 1.00 88.38 109 LYS A C 1
ATOM 834 O O . LYS A 1 109 ? -1.137 9.320 -2.040 1.00 88.38 109 LYS A O 1
ATOM 839 N N . LEU A 1 110 ? 0.486 8.140 -3.054 1.00 88.56 110 LEU A N 1
ATOM 840 C CA . LEU A 1 110 ? -0.338 6.955 -3.312 1.00 88.56 110 LEU A CA 1
ATOM 841 C C . LEU A 1 110 ? -0.873 6.321 -2.025 1.00 88.56 110 LEU A C 1
ATOM 843 O O . LEU A 1 110 ? -2.056 6.007 -1.942 1.00 88.56 110 LEU A O 1
ATOM 847 N N . LEU A 1 111 ? -0.028 6.157 -1.007 1.00 91.69 111 LEU A N 1
ATOM 848 C CA . LEU A 1 111 ? -0.449 5.624 0.287 1.00 91.69 111 LEU A CA 1
ATOM 849 C C . LEU A 1 111 ? -1.446 6.558 0.976 1.00 91.69 111 LEU A C 1
ATOM 851 O O . LEU A 1 111 ? -2.424 6.082 1.544 1.00 91.69 111 LEU A O 1
ATOM 855 N N . HIS A 1 112 ? -1.247 7.874 0.886 1.00 92.62 112 HIS A N 1
ATOM 856 C CA . HIS A 1 112 ? -2.196 8.845 1.422 1.00 92.62 112 HIS A CA 1
ATOM 857 C C . HIS A 1 112 ? -3.569 8.696 0.751 1.00 92.62 112 HIS A C 1
ATOM 859 O O . HIS A 1 112 ? -4.587 8.615 1.435 1.00 92.62 112 HIS A O 1
ATOM 865 N N . ASP A 1 113 ? -3.606 8.594 -0.576 1.00 90.31 113 ASP A N 1
ATOM 866 C CA . ASP A 1 113 ? -4.843 8.352 -1.316 1.00 90.31 113 ASP A CA 1
ATOM 867 C C . ASP A 1 113 ? -5.485 7.001 -0.937 1.00 90.31 113 ASP A C 1
ATOM 869 O O . ASP A 1 113 ? -6.692 6.930 -0.697 1.00 90.31 113 ASP A O 1
ATOM 873 N N . ILE A 1 114 ? -4.690 5.937 -0.783 1.00 91.88 114 ILE A N 1
ATOM 874 C CA . ILE A 1 114 ? -5.180 4.620 -0.355 1.00 91.88 114 ILE A CA 1
ATOM 875 C C . ILE A 1 114 ? -5.828 4.684 1.033 1.00 91.88 114 ILE A C 1
ATOM 877 O O . ILE A 1 114 ? -6.947 4.204 1.196 1.00 91.88 114 ILE A O 1
ATOM 881 N N . TYR A 1 115 ? -5.171 5.279 2.030 1.00 92.88 115 TYR A N 1
ATOM 882 C CA . TYR A 1 115 ? -5.709 5.332 3.391 1.00 92.88 115 TYR A CA 1
ATOM 883 C C . TYR A 1 115 ? -6.911 6.274 3.510 1.00 92.88 115 TYR A C 1
ATOM 885 O O . TYR A 1 115 ? -7.940 5.890 4.066 1.00 92.88 115 TYR A O 1
ATOM 893 N N . PHE A 1 116 ? -6.807 7.491 2.969 1.00 91.56 116 PHE A N 1
ATOM 894 C CA . PHE A 1 116 ? -7.775 8.556 3.239 1.00 91.56 116 PHE A CA 1
ATOM 895 C C . PHE A 1 116 ? -8.887 8.692 2.199 1.00 91.56 116 PHE A C 1
ATOM 897 O O . PHE A 1 116 ? -9.921 9.265 2.532 1.00 91.56 116 PHE A O 1
ATOM 904 N N . ARG A 1 117 ? -8.716 8.193 0.965 1.00 88.56 117 ARG A N 1
ATOM 905 C CA . ARG A 1 117 ? -9.758 8.256 -0.082 1.00 88.56 117 ARG A CA 1
ATOM 906 C C . ARG A 1 117 ? -10.377 6.899 -0.381 1.00 88.56 117 ARG A C 1
ATOM 908 O O . ARG A 1 117 ? -11.586 6.826 -0.551 1.00 88.56 117 ARG A O 1
ATOM 915 N N . LEU A 1 118 ? -9.571 5.839 -0.436 1.00 89.06 118 LEU A N 1
ATOM 916 C CA . LEU A 1 118 ? -10.059 4.509 -0.813 1.00 89.06 118 LEU A CA 1
ATOM 917 C C . LEU A 1 118 ? -10.548 3.705 0.399 1.00 89.06 118 LEU A C 1
ATOM 919 O O . LEU A 1 118 ? -11.711 3.321 0.471 1.00 89.06 118 LEU A O 1
ATOM 923 N N . LEU A 1 119 ? -9.678 3.482 1.387 1.00 90.69 119 LEU A N 1
ATOM 924 C CA . LEU A 1 119 ? -9.990 2.673 2.570 1.00 90.69 119 LEU A CA 1
ATOM 925 C C . LEU A 1 119 ? -10.716 3.451 3.674 1.00 90.69 119 LEU A C 1
ATOM 927 O O . LEU A 1 119 ? -11.260 2.827 4.587 1.00 90.69 119 LEU A O 1
ATOM 931 N N . LEU A 1 120 ? -10.711 4.788 3.601 1.00 91.75 120 LEU A N 1
ATOM 932 C CA . LEU A 1 120 ? -11.341 5.697 4.568 1.00 91.75 120 LEU A CA 1
ATOM 933 C C . LEU A 1 120 ? -10.992 5.329 6.022 1.00 91.75 120 LEU A C 1
ATOM 935 O O . LEU A 1 120 ? -11.854 5.233 6.894 1.00 91.75 120 LEU A O 1
ATOM 939 N N . THR A 1 121 ? -9.713 5.053 6.268 1.00 89.44 121 THR A N 1
ATOM 940 C CA . THR A 1 121 ? -9.210 4.507 7.531 1.00 89.44 121 THR A CA 1
ATOM 941 C C . THR A 1 121 ? -7.985 5.276 7.993 1.00 89.44 121 THR A C 1
ATOM 943 O O . THR A 1 121 ? -7.114 5.613 7.193 1.00 89.44 121 THR A O 1
ATOM 946 N N . ASP A 1 122 ? -7.894 5.501 9.304 1.00 91.12 122 ASP A N 1
ATOM 947 C CA . ASP A 1 122 ? -6.706 6.093 9.910 1.00 91.12 122 ASP A CA 1
ATOM 948 C C . ASP A 1 122 ? -5.581 5.043 10.029 1.00 91.12 122 ASP A C 1
ATOM 950 O O . ASP A 1 122 ? -5.752 4.060 10.768 1.00 91.12 122 ASP A O 1
ATOM 954 N N . PRO A 1 123 ? -4.426 5.233 9.361 1.00 91.75 123 PRO A N 1
ATOM 955 C CA . PRO A 1 123 ? -3.280 4.328 9.457 1.00 91.75 123 PRO A CA 1
ATOM 956 C C . PRO A 1 123 ? -2.753 4.146 10.887 1.00 91.75 123 PRO A C 1
ATOM 958 O O . PRO A 1 123 ? -2.179 3.103 11.191 1.00 91.75 123 PRO A O 1
ATOM 961 N N . LYS A 1 124 ? -2.967 5.111 11.790 1.00 92.38 124 LYS A N 1
ATOM 962 C CA . LYS A 1 124 ? -2.502 5.016 13.186 1.00 92.38 124 LYS A CA 1
ATOM 963 C C . LYS A 1 124 ? -3.296 4.009 14.011 1.00 92.38 124 LYS A C 1
ATOM 965 O O . LYS A 1 124 ? -2.779 3.432 14.964 1.00 92.38 124 LYS A O 1
ATOM 970 N N . SER A 1 125 ? -4.557 3.799 13.643 1.00 88.12 125 SER A N 1
ATOM 971 C CA . SER A 1 125 ? -5.503 2.976 14.400 1.00 88.12 125 SER A CA 1
ATOM 972 C C . SER A 1 125 ? -5.386 1.476 14.114 1.00 88.12 125 SER A C 1
ATOM 974 O O . SER A 1 125 ? -5.925 0.667 14.867 1.00 88.12 125 SER A O 1
ATOM 976 N N . ARG A 1 126 ? -4.693 1.086 13.035 1.00 88.12 126 ARG A N 1
ATOM 977 C CA . ARG A 1 126 ? -4.646 -0.300 12.549 1.00 88.12 126 ARG A CA 1
ATOM 978 C C . ARG A 1 126 ? -3.223 -0.747 12.245 1.00 88.12 126 ARG A C 1
ATOM 980 O O . ARG A 1 126 ? -2.339 0.049 11.943 1.00 88.12 126 ARG A O 1
ATOM 987 N N . LYS A 1 127 ? -3.004 -2.060 12.315 1.00 91.31 127 LYS A N 1
ATOM 988 C CA . LYS A 1 127 ? -1.752 -2.676 11.855 1.00 91.31 127 LYS A CA 1
ATOM 989 C C . LYS A 1 127 ? -1.796 -2.853 10.343 1.00 91.31 127 LYS A C 1
ATOM 991 O O . LYS A 1 127 ? -2.866 -3.114 9.791 1.00 91.31 127 LYS A O 1
ATOM 996 N N . VAL A 1 128 ? -0.639 -2.764 9.701 1.00 94.06 128 VAL A N 1
ATOM 997 C CA . VAL A 1 128 ? -0.493 -2.955 8.257 1.00 94.06 128 VAL A CA 1
ATOM 998 C C . VAL A 1 128 ? 0.286 -4.236 7.963 1.00 94.06 128 VAL A C 1
ATOM 1000 O O . VAL A 1 128 ? 1.304 -4.511 8.592 1.00 94.06 128 VAL A O 1
ATOM 1003 N N . ILE A 1 129 ? -0.203 -5.029 7.015 1.00 93.69 129 ILE A N 1
ATOM 1004 C CA . ILE A 1 129 ? 0.500 -6.171 6.435 1.00 93.69 129 ILE A CA 1
ATOM 1005 C C . ILE A 1 129 ? 0.940 -5.761 5.036 1.00 93.69 129 ILE A C 1
ATOM 1007 O O . ILE A 1 129 ? 0.103 -5.413 4.206 1.00 93.69 129 ILE A O 1
ATOM 1011 N N . ILE A 1 130 ? 2.239 -5.826 4.770 1.00 92.62 130 ILE A N 1
ATOM 1012 C CA . ILE A 1 130 ? 2.796 -5.631 3.436 1.00 92.62 130 ILE A CA 1
ATOM 1013 C C . ILE A 1 130 ? 2.995 -6.998 2.799 1.00 92.62 130 ILE A C 1
ATOM 1015 O O . 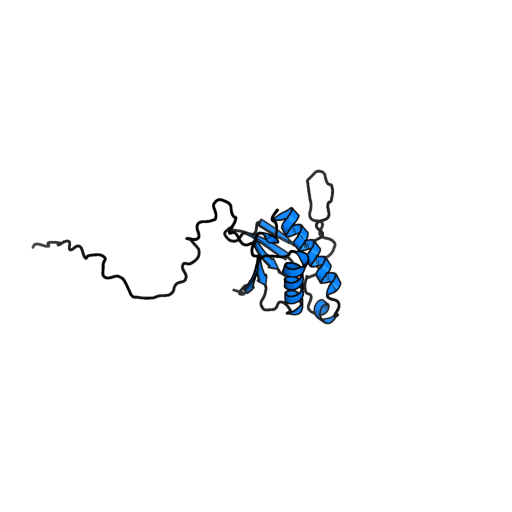ILE A 1 130 ? 3.737 -7.825 3.323 1.00 92.62 130 ILE A O 1
ATOM 1019 N N . CYS A 1 131 ? 2.360 -7.216 1.658 1.00 91.12 131 CYS A N 1
ATOM 1020 C CA . CYS A 1 131 ? 2.646 -8.324 0.766 1.00 91.12 131 CYS A CA 1
ATOM 1021 C C . CYS A 1 131 ? 3.625 -7.823 -0.298 1.00 91.12 131 CYS A C 1
ATOM 1023 O O . CYS A 1 131 ? 3.316 -6.903 -1.055 1.00 91.12 131 CYS A O 1
ATOM 1025 N N . GLU A 1 132 ? 4.825 -8.393 -0.324 1.00 84.12 132 GLU A N 1
ATOM 1026 C CA . GLU A 1 132 ? 5.864 -8.012 -1.281 1.00 84.12 132 GLU A CA 1
ATOM 1027 C C . GLU A 1 132 ? 6.494 -9.232 -1.954 1.00 84.12 132 GLU A C 1
ATOM 1029 O O . GLU A 1 132 ? 6.531 -10.338 -1.405 1.00 84.12 132 GLU A O 1
ATOM 1034 N N . SER A 1 133 ? 7.024 -9.011 -3.159 1.00 81.06 133 SER A N 1
ATOM 1035 C CA . SER A 1 133 ? 7.789 -10.022 -3.885 1.00 81.06 133 SER A CA 1
ATOM 1036 C C . SER A 1 133 ? 9.136 -10.296 -3.194 1.00 81.06 133 SER A C 1
ATOM 1038 O O . SER A 1 133 ? 9.799 -9.347 -2.761 1.00 81.06 133 SER A O 1
ATOM 1040 N N . PRO A 1 134 ? 9.617 -11.557 -3.157 1.00 78.12 134 PRO A N 1
ATOM 1041 C CA . PRO A 1 134 ? 10.964 -11.880 -2.676 1.00 78.12 134 PRO A CA 1
ATOM 1042 C C . PRO A 1 134 ? 12.070 -11.073 -3.370 1.00 78.12 134 PRO A C 1
ATOM 1044 O O . PRO A 1 134 ? 13.098 -10.778 -2.766 1.00 78.12 134 PRO A O 1
ATOM 1047 N N . LEU A 1 135 ? 11.846 -10.711 -4.636 1.00 78.38 135 LEU A N 1
ATOM 1048 C CA . LEU A 1 135 ? 12.798 -9.990 -5.481 1.00 78.38 135 LEU A CA 1
ATOM 1049 C C . LEU A 1 135 ? 12.712 -8.464 -5.318 1.00 78.38 135 LEU A C 1
ATOM 1051 O O . LEU A 1 135 ? 13.425 -7.735 -6.006 1.00 78.38 135 LEU A O 1
ATOM 1055 N N . ALA A 1 136 ? 11.848 -7.963 -4.429 1.00 74.94 136 ALA A N 1
ATOM 1056 C CA . ALA A 1 136 ? 11.736 -6.535 -4.172 1.00 74.94 136 ALA A CA 1
ATOM 1057 C C . ALA A 1 136 ? 13.061 -5.983 -3.597 1.00 74.94 136 ALA A C 1
ATOM 1059 O O . ALA A 1 136 ? 13.573 -6.527 -2.608 1.00 74.94 136 ALA A O 1
ATOM 1060 N N . PRO A 1 137 ? 13.627 -4.895 -4.161 1.00 81.56 137 PRO A N 1
ATOM 1061 C CA . PRO A 1 137 ? 14.898 -4.359 -3.687 1.00 81.56 137 PRO A CA 1
ATOM 1062 C C . PRO A 1 137 ? 14.799 -3.859 -2.241 1.00 81.56 137 PRO A C 1
ATOM 1064 O O . PRO A 1 137 ? 13.840 -3.190 -1.863 1.00 81.56 137 PRO A O 1
ATOM 1067 N N . VAL A 1 138 ? 15.831 -4.111 -1.430 1.00 83.06 138 VAL A N 1
ATOM 1068 C CA . VAL A 1 138 ? 15.858 -3.733 -0.000 1.00 83.06 138 VAL A CA 1
ATOM 1069 C C . VAL A 1 138 ? 15.644 -2.229 0.212 1.00 83.06 138 VAL A C 1
ATOM 1071 O O . VAL A 1 138 ? 15.029 -1.823 1.196 1.00 83.06 138 VAL A O 1
ATOM 1074 N N . ALA A 1 139 ? 16.131 -1.397 -0.710 1.00 83.38 139 ALA A N 1
ATOM 1075 C CA . ALA A 1 139 ? 15.932 0.047 -0.660 1.00 83.38 139 ALA A CA 1
ATOM 1076 C C . ALA A 1 139 ? 14.443 0.433 -0.709 1.00 83.38 139 ALA A C 1
ATOM 1078 O O . ALA A 1 139 ? 14.022 1.254 0.100 1.00 83.38 139 ALA A O 1
ATOM 1079 N N . LEU A 1 140 ? 13.629 -0.230 -1.542 1.00 83.19 140 LEU A N 1
ATOM 1080 C CA . LEU A 1 140 ? 12.181 0.002 -1.599 1.00 83.19 140 LEU A CA 1
ATOM 1081 C C . LEU A 1 140 ? 11.528 -0.297 -0.245 1.00 83.19 140 LEU A C 1
ATOM 1083 O O . LEU A 1 140 ? 10.751 0.507 0.264 1.00 83.19 140 LEU A O 1
ATOM 1087 N N . LYS A 1 141 ? 11.902 -1.421 0.375 1.00 86.62 141 LYS A N 1
ATOM 1088 C CA . LYS A 1 141 ? 11.376 -1.837 1.686 1.00 86.62 141 LYS A CA 1
ATOM 1089 C C . LYS A 1 141 ? 11.692 -0.813 2.767 1.00 86.62 141 LYS A C 1
ATOM 1091 O O . LYS A 1 141 ? 10.830 -0.483 3.575 1.00 86.62 141 LYS A O 1
ATOM 1096 N N . ARG A 1 142 ? 12.922 -0.283 2.764 1.00 89.00 142 ARG A N 1
ATOM 1097 C CA . ARG A 1 142 ? 13.338 0.778 3.693 1.00 89.00 142 ARG A CA 1
ATOM 1098 C C . ARG A 1 142 ? 12.526 2.050 3.488 1.00 89.00 142 ARG A C 1
ATOM 1100 O O . ARG A 1 142 ? 12.079 2.621 4.477 1.00 89.00 142 ARG A O 1
ATOM 1107 N N . THR A 1 143 ? 12.301 2.460 2.241 1.00 89.06 143 THR A N 1
ATOM 1108 C CA . THR A 1 143 ? 11.480 3.636 1.925 1.00 89.06 143 THR A CA 1
ATOM 1109 C C . THR A 1 143 ? 10.035 3.447 2.387 1.00 89.06 143 THR A C 1
ATOM 1111 O O . THR A 1 143 ? 9.499 4.311 3.074 1.00 89.06 143 THR A O 1
ATOM 1114 N N . ILE A 1 144 ? 9.414 2.299 2.092 1.00 90.38 144 ILE A N 1
ATOM 1115 C CA . ILE A 1 144 ? 8.033 2.008 2.509 1.00 90.38 144 ILE A CA 1
ATOM 1116 C C . ILE A 1 144 ? 7.919 1.974 4.037 1.00 90.38 144 ILE A C 1
ATOM 1118 O O . ILE A 1 144 ? 7.035 2.616 4.600 1.00 90.38 144 ILE A O 1
ATOM 1122 N N . ALA A 1 145 ? 8.829 1.274 4.719 1.00 92.25 145 ALA A N 1
ATOM 1123 C CA . ALA A 1 145 ? 8.853 1.228 6.178 1.00 92.25 145 ALA A CA 1
ATOM 1124 C C . ALA A 1 145 ? 9.045 2.630 6.782 1.00 92.25 145 ALA A C 1
ATOM 1126 O O . ALA A 1 145 ? 8.341 3.001 7.721 1.00 92.25 145 ALA A O 1
ATOM 1127 N N . GLY A 1 146 ? 9.954 3.431 6.214 1.00 92.56 146 GLY A N 1
ATOM 1128 C CA . GLY A 1 146 ? 10.175 4.823 6.602 1.00 92.56 146 GLY A CA 1
ATOM 1129 C C . GLY A 1 146 ? 8.901 5.656 6.494 1.00 92.56 146 GLY A C 1
ATOM 1130 O O . GLY A 1 146 ? 8.496 6.276 7.474 1.00 92.56 146 GLY A O 1
ATOM 1131 N N . LEU A 1 147 ? 8.211 5.596 5.354 1.00 93.69 147 LEU A N 1
ATOM 1132 C CA . LEU A 1 147 ? 6.945 6.301 5.146 1.00 93.69 147 LEU A CA 1
ATOM 1133 C C . LEU A 1 147 ? 5.860 5.857 6.134 1.00 93.69 147 LEU A C 1
ATOM 1135 O O . LEU A 1 147 ? 5.193 6.697 6.740 1.00 93.69 147 LEU A O 1
ATOM 1139 N N . LEU A 1 148 ? 5.684 4.550 6.331 1.00 93.50 148 LEU A N 1
ATOM 1140 C CA . LEU A 1 148 ? 4.637 4.024 7.206 1.00 93.50 148 LEU A CA 1
ATOM 1141 C C . LEU A 1 148 ? 4.844 4.426 8.669 1.00 93.50 148 LEU A C 1
ATOM 1143 O O . LEU A 1 148 ? 3.886 4.835 9.324 1.00 93.50 148 LEU A O 1
ATOM 1147 N N . PHE A 1 149 ? 6.072 4.364 9.185 1.00 94.19 149 PHE A N 1
ATOM 1148 C CA . PHE A 1 149 ? 6.338 4.703 10.585 1.00 94.19 149 PHE A CA 1
ATOM 1149 C C . PHE A 1 149 ? 6.532 6.202 10.826 1.00 94.19 149 PHE A C 1
ATOM 1151 O O . PHE A 1 149 ? 6.040 6.719 11.826 1.00 94.19 149 PHE A O 1
ATOM 1158 N N . GLN A 1 150 ? 7.223 6.918 9.937 1.00 93.12 150 GLN A N 1
ATOM 1159 C CA . GLN A 1 150 ? 7.555 8.329 10.165 1.00 93.12 150 GLN A CA 1
ATOM 1160 C C . GLN A 1 150 ? 6.418 9.263 9.743 1.00 93.12 150 GLN A C 1
ATOM 1162 O O . GLN A 1 150 ? 6.084 10.190 10.479 1.00 93.12 150 GLN A O 1
ATOM 1167 N N . TYR A 1 151 ? 5.805 9.017 8.580 1.00 93.69 151 TYR A N 1
ATOM 1168 C CA . TYR A 1 151 ? 4.759 9.888 8.036 1.00 93.69 151 TYR A CA 1
ATOM 1169 C C . TYR A 1 151 ? 3.359 9.443 8.470 1.00 93.69 151 TYR A C 1
ATOM 1171 O O . TYR A 1 151 ? 2.602 10.238 9.025 1.00 93.69 151 TYR A O 1
ATOM 1179 N N . PHE A 1 152 ? 3.021 8.166 8.270 1.00 93.56 152 PHE A N 1
ATOM 1180 C CA . PHE A 1 152 ? 1.687 7.646 8.597 1.00 93.56 152 PHE A CA 1
ATOM 1181 C C . PHE A 1 152 ? 1.528 7.209 10.059 1.00 93.56 152 PHE A C 1
ATOM 1183 O O . PHE A 1 152 ? 0.399 7.081 10.524 1.00 93.56 152 PHE A O 1
ATOM 1190 N N . GLN A 1 153 ? 2.633 7.035 10.792 1.00 94.12 153 GLN A N 1
ATOM 1191 C CA . GLN A 1 153 ? 2.654 6.640 12.207 1.00 94.12 153 GLN A CA 1
ATOM 1192 C C . GLN A 1 153 ? 1.831 5.373 12.484 1.00 94.12 153 GLN A C 1
ATOM 1194 O O . GLN A 1 153 ? 1.061 5.316 13.444 1.00 94.12 153 GLN A O 1
ATOM 1199 N N . VAL A 1 154 ? 1.979 4.358 11.627 1.00 93.06 154 VAL A N 1
ATOM 1200 C CA . VAL A 1 154 ? 1.266 3.086 11.801 1.00 93.06 154 VAL A CA 1
ATOM 1201 C C . VAL A 1 154 ? 1.609 2.434 13.139 1.00 93.06 154 VAL A C 1
ATOM 1203 O O . VAL A 1 154 ? 2.752 2.474 13.596 1.00 93.06 154 VAL A O 1
ATOM 1206 N N . CYS A 1 155 ? 0.622 1.778 13.751 1.00 88.56 155 CYS A N 1
ATOM 1207 C CA . CYS A 1 155 ? 0.804 1.111 15.041 1.00 88.56 155 CYS A CA 1
ATOM 1208 C C . CYS A 1 155 ? 1.818 -0.046 14.963 1.00 88.56 155 CYS A C 1
ATOM 1210 O O . CYS A 1 155 ? 2.588 -0.281 15.893 1.00 88.56 155 CYS A O 1
ATOM 1212 N N . SER A 1 156 ? 1.809 -0.796 13.859 1.00 90.94 156 SER A N 1
ATOM 1213 C CA . SER A 1 156 ? 2.683 -1.951 13.638 1.00 90.94 156 SER A CA 1
ATOM 1214 C C . SER A 1 156 ? 2.642 -2.363 12.166 1.00 90.94 156 SER A C 1
ATOM 1216 O O . SER A 1 156 ? 1.607 -2.207 11.512 1.00 90.94 156 SER A O 1
ATOM 1218 N N . MET A 1 157 ? 3.762 -2.890 11.667 1.00 92.12 157 MET A N 1
ATOM 1219 C CA . MET A 1 157 ? 3.936 -3.365 10.296 1.00 92.12 157 MET A CA 1
ATOM 1220 C C . MET A 1 157 ? 4.445 -4.809 10.309 1.00 92.12 157 MET A C 1
ATOM 1222 O O . MET A 1 157 ? 5.471 -5.082 10.929 1.00 92.12 157 MET A O 1
ATOM 1226 N N . ASP A 1 158 ? 3.759 -5.690 9.585 1.00 91.25 158 ASP A N 1
ATOM 1227 C CA . ASP A 1 158 ? 4.176 -7.068 9.317 1.00 91.25 158 ASP A CA 1
ATOM 1228 C C . ASP A 1 158 ? 4.487 -7.219 7.818 1.00 91.25 158 ASP A C 1
ATOM 1230 O O . ASP A 1 158 ? 3.777 -6.666 6.979 1.00 91.25 158 ASP A O 1
ATOM 1234 N N . ILE A 1 159 ? 5.530 -7.972 7.462 1.00 88.69 159 ILE A N 1
ATOM 1235 C CA . ILE A 1 159 ? 5.880 -8.263 6.061 1.00 88.69 159 ILE A CA 1
ATOM 1236 C C . ILE A 1 159 ? 5.569 -9.730 5.766 1.00 88.69 159 ILE A C 1
ATOM 1238 O O . ILE A 1 159 ? 5.965 -10.622 6.515 1.00 88.69 159 ILE A O 1
ATOM 1242 N N . SER A 1 160 ? 4.875 -9.975 4.658 1.00 88.44 160 SER A N 1
ATOM 1243 C CA . SER A 1 160 ? 4.535 -11.295 4.146 1.00 88.44 160 SER A CA 1
ATOM 1244 C C . SER A 1 160 ? 5.069 -11.463 2.727 1.00 88.44 160 SER A C 1
ATOM 1246 O O . SER A 1 160 ? 4.907 -10.592 1.871 1.00 88.44 160 SER A O 1
ATOM 1248 N N . ILE A 1 161 ? 5.712 -12.600 2.481 1.00 83.56 161 ILE A N 1
ATOM 1249 C CA . ILE A 1 161 ? 6.252 -12.945 1.171 1.00 83.56 161 ILE A CA 1
ATOM 1250 C C . ILE A 1 161 ? 5.141 -13.610 0.362 1.00 83.56 161 ILE A C 1
ATOM 1252 O O . ILE A 1 161 ? 4.640 -14.670 0.740 1.00 83.56 161 ILE A O 1
ATOM 1256 N N . ILE A 1 162 ? 4.784 -13.014 -0.774 1.00 78.50 162 ILE A N 1
ATOM 1257 C CA . ILE A 1 162 ? 3.917 -13.666 -1.761 1.00 78.50 162 ILE A CA 1
ATOM 1258 C C . ILE A 1 162 ? 4.729 -14.748 -2.479 1.00 78.50 162 ILE A C 1
ATOM 1260 O O . ILE A 1 162 ? 5.641 -14.454 -3.253 1.00 78.50 162 ILE A O 1
ATOM 1264 N N . HIS A 1 163 ? 4.433 -16.015 -2.181 1.00 64.81 163 HIS A N 1
ATOM 1265 C CA . HIS A 1 163 ? 5.034 -17.150 -2.879 1.00 64.81 163 HIS A CA 1
ATOM 1266 C C . HIS A 1 163 ? 4.512 -17.211 -4.320 1.00 64.81 163 HIS A C 1
ATOM 1268 O O . HIS A 1 163 ? 3.304 -17.243 -4.552 1.00 64.81 163 HIS A O 1
ATOM 1274 N N . ILE A 1 164 ? 5.435 -17.253 -5.282 1.00 46.38 164 ILE A N 1
ATO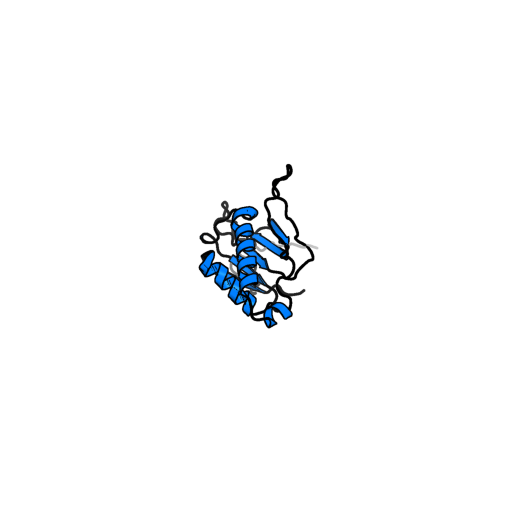M 1275 C CA . ILE A 1 164 ? 5.141 -17.571 -6.683 1.00 46.38 164 ILE A CA 1
ATOM 1276 C C . ILE A 1 164 ? 4.730 -19.046 -6.703 1.00 46.38 164 ILE A C 1
ATOM 1278 O O . ILE A 1 164 ? 5.549 -19.904 -6.374 1.00 46.38 164 ILE A O 1
ATOM 1282 N N . THR A 1 165 ? 3.460 -19.321 -6.999 1.00 36.25 165 THR A N 1
ATOM 1283 C CA . THR A 1 165 ? 2.947 -20.685 -7.207 1.00 36.25 165 THR A CA 1
ATOM 1284 C C . THR A 1 165 ? 2.711 -20.895 -8.690 1.00 36.25 165 THR A C 1
ATOM 1286 O O . THR A 1 165 ? 2.225 -19.930 -9.325 1.00 36.25 165 THR A O 1
#